Protein AF-A0A5B8LHA5-F1 (afdb_monomer)

Radius of gyration: 28.36 Å; Cα contacts (8 Å, |Δi|>4): 75; chains: 1; bounding box: 79×64×46 Å

Sequence (150 aa):
MTDAFASYGEAAAPIFTDPRANRRKKDPSALDLKMEEKGRLLKAYKAMRRKLRIEILAEEPRLLNLMRYLRSVGPDDGDELLAAIGACDWLMTAPQNVRAFALERIRRREDKIKLMMGERPLDDPLPPELGGRTTVFFEAQKLLRKGGVL

pLDDT: mean 80.23, std 15.13, range [46.25, 96.25]

Solvent-accessible surface area (backbone atoms only — not comparable to full-atom values): 9080 Å² total; per-residue (Å²): 137,81,74,89,62,67,80,72,74,73,67,72,78,79,80,83,68,65,87,74,79,73,70,72,84,68,78,75,47,76,65,50,54,51,50,50,49,51,49,50,52,51,50,53,50,53,50,52,54,52,50,53,50,52,54,51,43,69,75,41,58,64,56,58,54,53,60,52,52,55,69,69,59,56,86,84,37,48,66,59,52,46,51,56,55,72,68,32,63,68,58,33,68,40,59,57,69,56,40,52,52,52,50,55,52,50,42,55,42,50,56,51,45,38,51,74,71,69,45,52,93,84,67,59,63,46,59,53,95,74,76,25,66,74,48,62,56,59,54,48,48,55,55,51,39,74,52,41,88,120

Mean predicted aligned error: 12.38 Å

Secondary structure (DSSP, 8-state):
---TTGGGS-S-------TTTT---PPPPHHHHHHHHHHHHHHHHHHHHHHHHHHHHHH-TTHHHHHHHTTT--TT-HHHHHHHHHT-HHHHSS-HHHHHHHHHHHHHHHHHHHHHTT--TT-PPPPGGGTPPPPHHHHHHHHHHHTS--

Organism: NCBI:txid1813879

Foldseek 3Di:
DDDPCPVV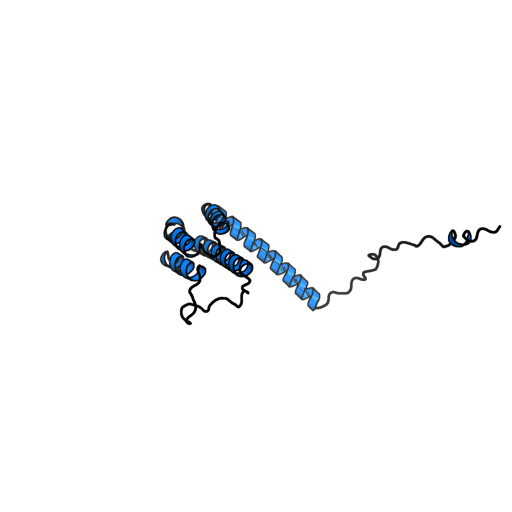PPDDDPPPDPPPPPPPPDPQDPVNVVVVVVVVVVVVVVVVVVVLVVVLCVVPVCVVVLLVVLVVDAPVCLVVNLVVLLPPPCLLQDDPSNVVVSLVSNVVSVCVNCVVVVHDPVNDFDDVVVPGDHGSSNSSVVSSCVSDHD

Structure (mmCIF, N/CA/C/O backbone):
data_AF-A0A5B8LHA5-F1
#
_entry.id   AF-A0A5B8LHA5-F1
#
loop_
_atom_site.group_PDB
_atom_site.id
_atom_site.type_symbol
_atom_site.label_atom_id
_atom_site.label_alt_id
_atom_site.label_comp_id
_atom_site.label_asym_id
_atom_site.label_entity_id
_atom_site.label_seq_id
_atom_site.pdbx_PDB_ins_code
_atom_site.Cartn_x
_atom_site.Cartn_y
_atom_site.Cartn_z
_atom_site.occupancy
_atom_site.B_iso_or_equiv
_atom_site.auth_seq_id
_atom_site.auth_comp_id
_atom_site.auth_asym_id
_atom_site.auth_atom_id
_atom_site.pdbx_PDB_model_num
ATOM 1 N N . MET A 1 1 ? 58.010 -49.295 -29.701 1.00 46.25 1 MET A N 1
ATOM 2 C CA . MET A 1 1 ? 56.630 -48.830 -29.459 1.00 46.25 1 MET A CA 1
ATOM 3 C C . MET A 1 1 ? 56.686 -47.320 -29.366 1.00 46.25 1 MET A C 1
ATOM 5 O O . MET A 1 1 ? 57.341 -46.811 -28.469 1.00 46.25 1 MET A O 1
ATOM 9 N N . THR A 1 2 ? 56.139 -46.628 -30.359 1.00 54.00 2 THR A N 1
ATOM 10 C CA . THR A 1 2 ? 56.130 -45.163 -30.455 1.00 54.00 2 THR A CA 1
ATOM 11 C C . THR A 1 2 ? 54.903 -44.628 -29.731 1.00 54.00 2 THR A C 1
ATOM 13 O O . THR A 1 2 ? 53.786 -45.030 -30.053 1.00 54.00 2 THR A O 1
ATOM 16 N N . ASP A 1 3 ? 55.126 -43.774 -28.736 1.00 64.06 3 ASP A N 1
ATOM 17 C CA . ASP A 1 3 ? 54.071 -43.135 -27.954 1.00 64.06 3 ASP A CA 1
ATOM 18 C C . ASP A 1 3 ? 53.243 -42.210 -28.858 1.00 64.06 3 ASP A C 1
ATOM 20 O O . ASP A 1 3 ? 53.732 -41.200 -29.366 1.00 64.06 3 ASP A O 1
ATOM 24 N N . ALA A 1 4 ? 51.993 -42.600 -29.103 1.00 60.16 4 ALA A N 1
ATOM 25 C CA . ALA A 1 4 ? 51.074 -41.918 -30.008 1.00 60.16 4 ALA A CA 1
ATOM 26 C C . ALA A 1 4 ? 50.597 -40.552 -29.476 1.00 60.16 4 ALA A C 1
ATOM 28 O O . ALA A 1 4 ? 49.914 -39.829 -30.200 1.00 60.16 4 ALA A O 1
ATOM 29 N N . PHE A 1 5 ? 50.946 -40.192 -28.236 1.00 51.94 5 PHE A N 1
ATOM 30 C CA . PHE A 1 5 ? 50.426 -39.002 -27.559 1.00 51.94 5 PHE A CA 1
ATOM 31 C C . PHE A 1 5 ? 51.445 -37.869 -27.383 1.00 51.94 5 PHE A C 1
ATOM 33 O O . PHE A 1 5 ? 51.069 -36.784 -26.938 1.00 51.94 5 PHE A O 1
ATOM 40 N N . ALA A 1 6 ? 52.704 -38.058 -27.794 1.00 59.59 6 ALA A N 1
ATOM 41 C CA . ALA A 1 6 ? 53.746 -37.032 -27.676 1.00 59.59 6 ALA A CA 1
ATOM 42 C C . ALA A 1 6 ? 53.427 -35.738 -28.462 1.00 59.59 6 ALA A C 1
ATOM 44 O O . ALA A 1 6 ? 53.804 -34.647 -28.041 1.00 59.59 6 ALA A O 1
ATOM 45 N N . SER A 1 7 ? 52.666 -35.831 -29.558 1.00 54.88 7 SER A N 1
ATOM 46 C CA . SER A 1 7 ? 52.282 -34.686 -30.401 1.00 54.88 7 SER A CA 1
ATOM 47 C C . SER A 1 7 ? 51.245 -33.748 -29.771 1.00 54.88 7 SER A C 1
ATOM 49 O O . SER A 1 7 ? 51.038 -32.644 -30.273 1.00 54.88 7 SER A O 1
ATOM 51 N N . TYR A 1 8 ? 50.598 -34.154 -28.674 1.00 54.72 8 TYR A N 1
ATOM 52 C CA . TYR A 1 8 ? 49.592 -33.336 -27.990 1.00 54.72 8 TYR A CA 1
ATOM 53 C C . TYR A 1 8 ? 50.182 -32.414 -26.911 1.00 54.72 8 TYR A C 1
ATOM 55 O O . TYR A 1 8 ? 49.476 -31.534 -26.425 1.00 54.72 8 TYR A O 1
ATOM 63 N N . GLY A 1 9 ? 51.460 -32.582 -26.544 1.00 51.97 9 GLY A N 1
ATOM 64 C CA . GLY A 1 9 ? 52.125 -31.771 -25.515 1.00 51.97 9 GLY A CA 1
ATOM 65 C C . GLY A 1 9 ? 52.678 -30.422 -25.998 1.00 51.97 9 GLY A C 1
ATOM 66 O O . GLY A 1 9 ? 52.921 -29.544 -25.175 1.00 51.97 9 GLY A O 1
ATOM 67 N N . GLU A 1 10 ? 52.861 -30.235 -27.310 1.00 55.56 10 GLU A N 1
ATOM 68 C CA . GLU A 1 10 ? 53.524 -29.049 -27.891 1.00 55.56 10 GLU A CA 1
ATOM 69 C C . GLU A 1 10 ? 52.559 -28.019 -28.505 1.00 55.56 10 GLU A C 1
ATOM 71 O O . GLU A 1 10 ? 52.985 -26.981 -29.018 1.00 55.56 10 GLU A O 1
ATOM 76 N N . ALA A 1 11 ? 51.246 -28.256 -28.443 1.00 55.12 11 ALA A N 1
ATOM 77 C CA . ALA A 1 11 ? 50.265 -27.273 -28.886 1.00 55.12 11 ALA A CA 1
ATOM 78 C C . ALA A 1 11 ? 50.162 -26.151 -27.841 1.00 55.12 11 ALA A C 1
ATOM 80 O O . ALA A 1 11 ? 49.584 -26.333 -26.771 1.00 55.12 11 ALA A O 1
ATOM 81 N N . ALA A 1 12 ? 50.779 -25.011 -28.171 1.00 57.28 12 ALA A N 1
ATOM 82 C CA . ALA A 1 12 ? 50.809 -23.754 -27.429 1.00 57.28 12 ALA A CA 1
ATOM 83 C C . ALA A 1 12 ? 49.617 -23.569 -26.476 1.00 57.28 12 ALA A C 1
ATOM 85 O O . ALA A 1 12 ? 48.460 -23.614 -26.902 1.00 57.28 12 ALA A O 1
ATOM 86 N N . ALA A 1 13 ? 49.919 -23.323 -25.195 1.00 58.62 13 ALA A N 1
ATOM 87 C CA . ALA A 1 13 ? 48.927 -22.991 -24.179 1.00 58.62 13 ALA A CA 1
ATOM 88 C C . ALA A 1 13 ? 47.903 -21.996 -24.758 1.00 58.62 13 ALA A C 1
ATOM 90 O O . ALA A 1 13 ? 48.315 -20.968 -25.310 1.00 58.62 13 ALA A O 1
ATOM 91 N N . PRO A 1 14 ? 46.588 -22.274 -24.677 1.00 59.69 14 PRO A N 1
ATOM 92 C CA . PRO A 1 14 ? 45.597 -21.345 -25.185 1.00 59.69 14 PRO A CA 1
ATOM 93 C C . PRO A 1 14 ? 45.780 -20.033 -24.430 1.00 59.69 14 PRO A C 1
ATOM 95 O O . PRO A 1 14 ? 45.656 -19.991 -23.205 1.00 59.69 14 PRO A O 1
ATOM 98 N N . ILE A 1 15 ? 46.113 -18.966 -25.158 1.00 61.03 15 ILE A N 1
ATOM 99 C CA . ILE A 1 15 ? 46.128 -17.613 -24.613 1.00 61.03 15 ILE A CA 1
ATOM 100 C C . ILE A 1 15 ? 44.692 -17.349 -24.165 1.00 61.03 15 ILE A C 1
ATOM 102 O O . ILE A 1 15 ? 43.824 -17.035 -24.982 1.00 61.03 15 ILE A O 1
ATOM 106 N N . PHE A 1 16 ? 44.419 -17.535 -22.873 1.00 59.62 16 PHE A N 1
ATOM 107 C CA . PHE A 1 16 ? 43.154 -17.147 -22.277 1.00 59.62 16 PHE A CA 1
ATOM 108 C C . PHE A 1 16 ? 43.084 -15.624 -22.354 1.00 59.62 16 PHE A C 1
ATOM 110 O O . PHE A 1 16 ? 43.602 -14.897 -21.510 1.00 59.62 16 PHE A O 1
ATOM 117 N N . THR A 1 17 ? 42.492 -15.135 -23.435 1.00 63.16 17 THR A N 1
ATOM 118 C CA . THR A 1 17 ? 42.076 -13.748 -23.548 1.00 63.16 17 THR A CA 1
ATOM 119 C C . THR A 1 17 ? 40.731 -13.660 -22.849 1.00 63.16 17 THR A C 1
ATOM 121 O O . THR A 1 17 ? 39.769 -14.306 -23.259 1.00 63.16 17 THR A O 1
ATOM 124 N N . ASP A 1 18 ? 40.675 -12.913 -21.742 1.00 61.38 18 ASP A N 1
ATOM 125 C CA . ASP A 1 18 ? 39.427 -12.685 -21.016 1.00 61.38 18 ASP A CA 1
ATOM 126 C C . ASP A 1 18 ? 38.363 -12.195 -22.022 1.00 61.38 18 ASP A C 1
ATOM 128 O O . ASP A 1 18 ? 38.571 -11.157 -22.666 1.00 61.38 18 ASP A O 1
ATOM 132 N N . PRO A 1 19 ? 37.224 -12.897 -22.192 1.00 58.72 19 PRO A N 1
ATOM 133 C CA . PRO A 1 19 ? 36.182 -12.512 -23.146 1.00 58.72 19 PRO A CA 1
ATOM 134 C C . PRO A 1 19 ? 35.602 -11.111 -22.875 1.00 58.72 19 PRO A C 1
ATOM 136 O O . PRO A 1 19 ? 34.848 -10.573 -23.688 1.00 58.72 19 PRO A O 1
ATOM 139 N N . ARG A 1 20 ? 35.954 -10.485 -21.745 1.00 57.06 20 ARG A N 1
ATOM 140 C CA . ARG A 1 20 ? 35.579 -9.112 -21.388 1.00 57.06 20 ARG A CA 1
ATOM 141 C C . ARG A 1 20 ? 36.471 -8.028 -21.997 1.00 57.06 20 ARG A C 1
ATOM 143 O O . ARG A 1 20 ? 36.058 -6.869 -21.986 1.00 57.06 20 ARG A O 1
ATOM 150 N N . ALA A 1 21 ? 37.638 -8.363 -22.550 1.00 56.28 21 ALA A N 1
ATOM 151 C CA . ALA A 1 21 ? 38.624 -7.370 -22.989 1.00 56.28 21 ALA A CA 1
ATOM 152 C C . ALA A 1 21 ? 38.183 -6.534 -24.211 1.00 56.28 21 ALA A C 1
ATOM 154 O O . ALA A 1 21 ? 38.637 -5.406 -24.373 1.00 56.28 21 ALA A O 1
ATOM 155 N N . ASN A 1 22 ? 37.253 -7.034 -25.037 1.00 52.28 22 ASN A N 1
ATOM 156 C CA . ASN A 1 22 ? 36.868 -6.403 -26.308 1.00 52.28 22 ASN A CA 1
ATOM 157 C C . ASN A 1 22 ? 35.391 -5.985 -26.397 1.00 52.28 22 ASN A C 1
ATOM 159 O O . ASN A 1 22 ? 34.793 -6.000 -27.474 1.00 52.28 22 ASN A O 1
ATOM 163 N N . ARG A 1 23 ? 34.782 -5.518 -25.299 1.00 58.44 23 ARG A N 1
ATOM 164 C CA . ARG A 1 23 ? 33.603 -4.648 -25.446 1.00 58.44 23 ARG A CA 1
ATOM 165 C C . ARG A 1 23 ? 34.078 -3.275 -25.916 1.00 58.44 23 ARG A C 1
ATOM 167 O O . ARG A 1 23 ? 34.280 -2.377 -25.103 1.00 58.44 23 ARG A O 1
ATOM 174 N N . ARG A 1 24 ? 34.251 -3.102 -27.234 1.00 61.28 24 ARG A N 1
ATOM 175 C CA . ARG A 1 24 ? 34.280 -1.759 -27.835 1.00 61.28 24 ARG A CA 1
ATOM 176 C C . ARG A 1 24 ? 33.081 -1.004 -27.263 1.00 61.28 24 ARG A C 1
ATOM 178 O O . ARG A 1 24 ? 31.957 -1.499 -27.358 1.00 61.28 24 ARG A O 1
ATOM 185 N N . LYS A 1 25 ? 33.328 0.133 -26.604 1.00 62.66 25 LYS A N 1
ATOM 186 C CA . LYS A 1 25 ? 32.272 1.021 -26.111 1.00 62.66 25 LYS A CA 1
ATOM 187 C C . LYS A 1 25 ? 31.488 1.484 -27.336 1.00 62.66 25 LYS A C 1
ATOM 189 O O . LYS A 1 25 ? 31.927 2.378 -28.044 1.00 62.66 25 LYS A O 1
ATOM 194 N N . LYS A 1 26 ? 30.404 0.778 -27.652 1.00 73.81 26 LYS A N 1
ATOM 195 C CA . LYS A 1 26 ? 29.447 1.203 -28.664 1.00 73.81 26 LYS A CA 1
ATOM 196 C C . LYS A 1 26 ? 28.811 2.474 -28.123 1.00 73.81 26 LYS A C 1
ATOM 198 O O . LYS A 1 26 ? 28.361 2.463 -26.975 1.00 73.81 26 LYS A O 1
ATOM 203 N N . ASP A 1 27 ? 28.817 3.540 -28.915 1.00 80.19 27 ASP A N 1
ATOM 204 C CA . ASP A 1 27 ? 28.134 4.765 -28.522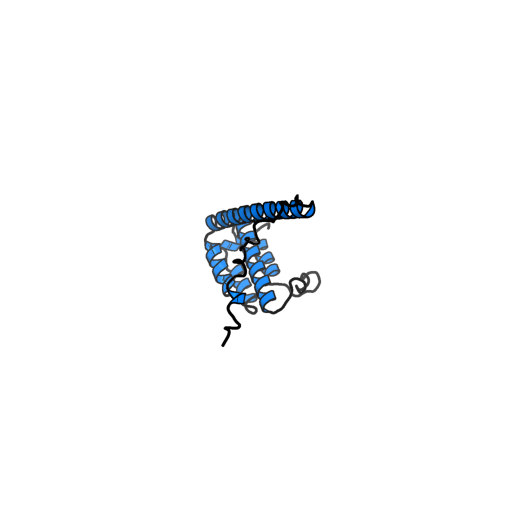 1.00 80.19 27 ASP A CA 1
ATOM 205 C C . ASP A 1 27 ? 26.669 4.430 -28.206 1.00 80.19 27 ASP A C 1
ATOM 207 O O . ASP A 1 27 ? 26.042 3.653 -28.943 1.00 80.19 27 ASP A O 1
ATOM 211 N N . PRO A 1 28 ? 26.142 4.921 -27.073 1.00 79.88 28 PRO A N 1
ATOM 212 C CA . PRO A 1 28 ? 24.814 4.551 -26.615 1.00 79.88 28 PRO A CA 1
ATOM 213 C C . PRO A 1 28 ? 23.783 4.964 -27.662 1.00 79.88 28 PRO A C 1
ATOM 215 O O . PRO A 1 28 ? 23.776 6.098 -28.147 1.00 79.88 28 PRO A O 1
ATOM 218 N N . SER A 1 29 ? 22.898 4.036 -28.026 1.00 87.19 29 SER A N 1
ATOM 219 C CA . SER A 1 29 ? 21.797 4.362 -28.927 1.00 87.19 29 SER A CA 1
ATOM 220 C C . SER A 1 29 ? 20.823 5.331 -28.248 1.00 87.19 29 SER A C 1
ATOM 222 O O . SER A 1 29 ? 20.759 5.427 -27.021 1.00 87.19 29 SER A O 1
ATOM 224 N N . ALA A 1 30 ? 19.985 6.013 -29.032 1.00 88.88 30 ALA A N 1
ATOM 225 C CA . ALA A 1 30 ? 18.931 6.866 -28.477 1.00 88.88 30 ALA A CA 1
ATOM 226 C C . ALA A 1 30 ? 17.984 6.104 -27.523 1.00 88.88 30 ALA A C 1
ATOM 228 O O . ALA A 1 30 ? 17.431 6.692 -26.592 1.00 88.88 30 ALA A O 1
ATOM 229 N N . LEU A 1 31 ? 17.799 4.795 -27.737 1.00 91.25 31 LEU A N 1
ATOM 230 C CA . LEU A 1 31 ? 17.034 3.935 -26.837 1.00 91.25 31 LEU A CA 1
ATOM 231 C C . LEU A 1 31 ? 17.793 3.670 -25.530 1.00 91.25 31 LEU A C 1
ATOM 233 O O . LEU A 1 31 ? 17.184 3.746 -24.465 1.00 91.25 31 LEU A O 1
ATOM 237 N N . ASP A 1 32 ? 19.104 3.433 -25.596 1.00 88.44 32 ASP A N 1
ATOM 238 C CA . ASP A 1 32 ? 19.942 3.228 -24.408 1.00 88.44 32 ASP A CA 1
ATOM 239 C C . ASP A 1 32 ? 19.947 4.473 -23.516 1.00 88.44 32 ASP A C 1
ATOM 241 O O . ASP A 1 32 ? 19.705 4.363 -22.316 1.00 88.44 32 ASP A O 1
ATOM 245 N N . LEU A 1 33 ? 20.088 5.664 -24.109 1.00 90.94 33 LEU A N 1
ATOM 246 C CA . LEU A 1 33 ? 20.007 6.943 -23.391 1.00 90.94 33 LEU A CA 1
ATOM 247 C C . LEU A 1 33 ? 18.645 7.133 -22.703 1.00 90.94 33 LEU A C 1
ATOM 249 O O . LEU A 1 33 ? 18.575 7.547 -21.545 1.00 90.94 33 LEU A O 1
ATOM 253 N N . LYS A 1 34 ? 17.540 6.782 -23.378 1.00 93.00 34 LYS A N 1
ATOM 254 C CA . LYS A 1 34 ? 16.195 6.826 -22.776 1.00 93.00 34 LYS A CA 1
ATOM 255 C C . LYS A 1 34 ? 16.043 5.835 -21.624 1.00 93.00 34 LYS A C 1
ATOM 257 O O . LYS A 1 34 ? 15.388 6.147 -20.630 1.00 93.00 34 LYS A O 1
ATOM 262 N N . MET A 1 35 ? 16.610 4.638 -21.752 1.00 94.00 35 MET A N 1
ATOM 263 C CA . MET A 1 35 ? 16.556 3.613 -20.709 1.00 94.00 35 MET A CA 1
ATOM 264 C C . MET A 1 35 ? 17.413 3.985 -19.500 1.00 94.00 35 MET A C 1
ATOM 266 O O . MET A 1 35 ? 16.983 3.766 -18.365 1.00 94.00 35 MET A O 1
ATOM 270 N N . GLU A 1 36 ? 18.572 4.596 -19.726 1.00 92.31 36 GLU A N 1
ATOM 271 C CA . GLU A 1 36 ? 19.429 5.143 -18.677 1.00 92.31 36 GLU A CA 1
ATOM 272 C C . GLU A 1 36 ? 18.715 6.264 -17.915 1.00 92.31 36 GLU A C 1
ATOM 274 O O . GLU A 1 36 ? 18.621 6.215 -16.686 1.00 92.31 36 GLU A O 1
ATOM 279 N N . GLU A 1 37 ? 18.101 7.205 -18.634 1.00 93.50 37 GLU A N 1
ATOM 280 C CA . GLU A 1 37 ? 17.342 8.299 -18.029 1.00 93.50 37 GLU A CA 1
ATOM 281 C C . GLU A 1 37 ? 16.123 7.787 -17.252 1.00 93.50 37 GLU A C 1
ATOM 283 O O . GLU A 1 37 ? 15.892 8.171 -16.102 1.00 93.50 37 GLU A O 1
ATOM 288 N N . LYS A 1 38 ? 15.382 6.826 -17.815 1.00 94.25 38 LYS A N 1
ATOM 289 C CA . LYS A 1 38 ? 14.308 6.129 -17.096 1.00 94.25 38 LYS A CA 1
ATOM 290 C C . LYS A 1 38 ? 14.839 5.468 -15.823 1.00 94.25 38 LYS A C 1
ATOM 292 O O . LYS A 1 38 ? 14.199 5.554 -14.774 1.00 94.25 38 LYS A O 1
ATOM 297 N N . GLY A 1 39 ? 16.002 4.824 -15.889 1.00 94.69 39 GLY A N 1
ATOM 298 C CA . GLY A 1 39 ? 16.676 4.232 -14.735 1.00 94.69 39 GLY A CA 1
ATOM 299 C C . GLY A 1 39 ? 17.008 5.26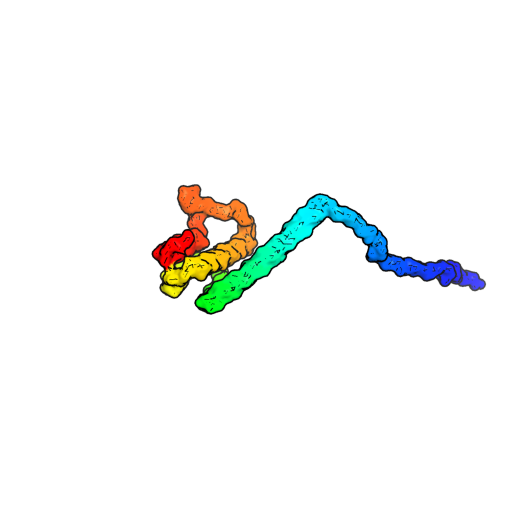9 -13.659 1.00 94.69 39 GLY A C 1
ATOM 300 O O . GLY A 1 39 ? 16.711 5.051 -12.479 1.00 94.69 39 GLY A O 1
ATOM 301 N N . ARG A 1 40 ? 17.551 6.423 -14.062 1.00 95.94 40 ARG A N 1
ATOM 302 C CA . ARG A 1 40 ? 17.866 7.556 -13.182 1.00 95.94 40 ARG A CA 1
ATOM 303 C C . ARG A 1 40 ? 16.616 8.089 -12.483 1.00 95.94 40 ARG A C 1
ATOM 305 O O . ARG A 1 40 ? 16.604 8.193 -11.254 1.00 95.94 40 ARG A O 1
ATOM 312 N N . LEU A 1 41 ? 15.550 8.350 -13.238 1.00 96.00 41 LEU A N 1
ATOM 313 C CA . LEU A 1 41 ? 14.272 8.835 -12.712 1.00 96.00 41 LEU A CA 1
ATOM 314 C C . LEU A 1 41 ? 13.629 7.824 -11.760 1.00 96.00 41 LEU A C 1
ATOM 316 O O . LEU A 1 41 ? 13.185 8.191 -10.673 1.00 96.00 41 LEU A O 1
ATOM 320 N N . LEU A 1 42 ? 13.643 6.534 -12.106 1.00 95.69 42 LEU A N 1
ATOM 321 C CA . LEU A 1 42 ? 13.144 5.476 -11.227 1.00 95.69 42 LEU A CA 1
ATOM 322 C C . LEU A 1 42 ? 13.937 5.397 -9.920 1.00 95.69 42 LEU A C 1
ATOM 324 O O . LEU A 1 42 ? 13.348 5.181 -8.859 1.00 95.69 42 LEU A O 1
ATOM 328 N N . LYS A 1 43 ? 15.262 5.572 -9.968 1.00 96.25 43 LYS A N 1
ATOM 329 C CA . LYS A 1 43 ? 16.109 5.600 -8.769 1.00 96.25 43 LYS A CA 1
ATOM 330 C C . LYS A 1 43 ? 15.769 6.800 -7.883 1.00 96.25 43 LYS A C 1
ATOM 332 O O . LYS A 1 43 ? 15.571 6.614 -6.681 1.00 96.25 43 LYS A O 1
ATOM 337 N N . ALA A 1 44 ? 15.641 7.991 -8.468 1.00 95.44 44 ALA A N 1
ATOM 338 C CA . ALA A 1 44 ? 15.249 9.204 -7.753 1.00 95.44 44 ALA A CA 1
ATOM 339 C C . ALA A 1 44 ? 13.855 9.061 -7.116 1.00 95.44 44 ALA A C 1
ATOM 341 O O . ALA A 1 44 ? 13.687 9.305 -5.922 1.00 95.44 44 ALA A O 1
ATOM 342 N N . TYR A 1 45 ? 12.882 8.549 -7.872 1.00 94.12 45 TYR A N 1
ATOM 343 C CA . TYR A 1 45 ? 11.531 8.280 -7.385 1.00 94.12 45 TYR A CA 1
ATOM 344 C C . TYR A 1 45 ? 11.518 7.280 -6.221 1.00 94.12 45 TYR A C 1
ATOM 346 O O . TYR A 1 45 ? 10.878 7.518 -5.196 1.00 94.12 45 TYR A O 1
ATOM 354 N N . LYS A 1 46 ? 12.264 6.171 -6.324 1.00 94.38 46 LYS A N 1
ATOM 355 C CA . LYS A 1 46 ? 12.388 5.190 -5.231 1.00 94.38 46 LYS A CA 1
ATOM 356 C C . LYS A 1 46 ? 12.988 5.814 -3.969 1.00 94.38 46 LYS A C 1
ATOM 358 O O . LYS A 1 46 ? 12.515 5.517 -2.872 1.00 94.38 46 LYS A O 1
ATOM 363 N N . ALA A 1 47 ? 13.999 6.673 -4.112 1.00 95.12 47 ALA A N 1
ATOM 364 C CA . ALA A 1 47 ? 14.607 7.382 -2.990 1.00 95.12 47 ALA A CA 1
ATOM 365 C C . ALA A 1 47 ? 13.613 8.351 -2.327 1.00 95.12 47 ALA A C 1
ATOM 367 O O . ALA A 1 47 ? 13.421 8.283 -1.113 1.00 95.12 47 ALA A O 1
ATOM 368 N N . MET A 1 48 ? 12.908 9.163 -3.122 1.00 95.31 48 MET A N 1
ATOM 369 C CA . MET A 1 48 ? 11.851 10.062 -2.646 1.00 95.31 48 MET A CA 1
ATOM 370 C C . MET A 1 48 ? 10.760 9.292 -1.890 1.00 95.31 48 MET A C 1
ATOM 372 O O . MET A 1 48 ? 10.427 9.626 -0.756 1.00 95.31 48 MET A O 1
ATOM 376 N N . ARG A 1 49 ? 10.247 8.202 -2.473 1.00 92.88 49 ARG A N 1
ATOM 377 C CA . ARG A 1 49 ? 9.215 7.352 -1.857 1.00 92.88 49 ARG A CA 1
ATOM 378 C C . ARG A 1 49 ? 9.685 6.700 -0.559 1.00 92.88 49 ARG A C 1
ATOM 380 O O . ARG A 1 49 ? 8.890 6.539 0.365 1.00 92.88 49 ARG A O 1
ATOM 387 N N . ARG A 1 50 ? 10.962 6.309 -0.474 1.00 94.00 50 ARG A N 1
ATOM 388 C CA . ARG A 1 50 ? 11.557 5.792 0.766 1.00 94.00 50 ARG A CA 1
ATOM 389 C C . ARG A 1 50 ? 11.601 6.874 1.840 1.00 94.00 50 ARG A C 1
ATOM 391 O O . ARG A 1 50 ? 11.236 6.576 2.971 1.00 94.00 50 ARG A O 1
ATOM 398 N N . LYS A 1 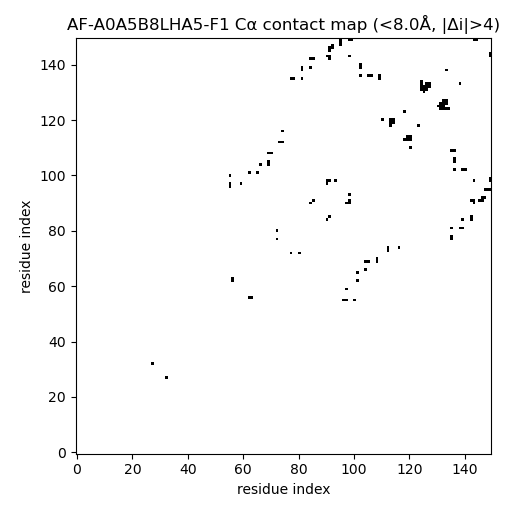51 ? 12.014 8.093 1.487 1.00 94.75 51 LYS A N 1
ATOM 399 C CA . LYS A 1 51 ? 12.067 9.227 2.415 1.00 94.75 51 LYS A CA 1
ATOM 400 C C . LYS A 1 51 ? 10.676 9.563 2.959 1.00 94.75 51 LYS A C 1
ATOM 402 O O . LYS A 1 51 ? 10.491 9.521 4.167 1.00 94.75 51 LYS A O 1
ATOM 407 N N . LEU A 1 52 ? 9.693 9.727 2.071 1.00 92.19 52 LEU A N 1
ATOM 408 C CA . LEU A 1 52 ? 8.299 9.991 2.441 1.00 92.19 52 LEU A CA 1
ATOM 409 C C . LEU A 1 52 ? 7.740 8.909 3.374 1.00 92.19 52 LEU A C 1
ATOM 411 O O . LEU A 1 52 ? 7.070 9.200 4.355 1.00 92.19 52 LEU A O 1
ATOM 415 N N . ARG A 1 53 ? 8.046 7.634 3.098 1.00 93.50 53 ARG A N 1
ATOM 416 C CA . ARG A 1 53 ? 7.654 6.533 3.985 1.00 93.50 53 ARG A CA 1
ATOM 417 C C . ARG A 1 53 ? 8.260 6.676 5.382 1.00 93.50 53 ARG A C 1
ATOM 419 O O . ARG A 1 53 ? 7.578 6.360 6.345 1.00 93.50 53 ARG A O 1
ATOM 426 N N . ILE A 1 54 ? 9.535 7.046 5.485 1.00 94.56 54 ILE A N 1
ATOM 427 C CA . ILE A 1 54 ? 10.203 7.219 6.782 1.00 94.56 54 ILE A CA 1
ATOM 428 C C . ILE A 1 54 ? 9.563 8.382 7.542 1.00 94.56 54 ILE A C 1
ATOM 430 O O . ILE A 1 54 ? 9.250 8.214 8.712 1.00 94.56 54 ILE A O 1
ATOM 434 N N . GLU A 1 55 ? 9.314 9.504 6.866 1.00 94.75 55 GLU A N 1
ATOM 435 C CA . GLU A 1 55 ? 8.662 10.686 7.443 1.00 94.75 55 GLU A CA 1
ATOM 436 C C . GLU A 1 55 ? 7.261 10.342 7.985 1.00 94.75 55 GLU A C 1
ATOM 438 O O . GLU A 1 55 ? 6.998 10.560 9.162 1.00 94.75 55 GLU A O 1
ATOM 443 N N . ILE A 1 56 ? 6.410 9.683 7.188 1.00 94.31 56 ILE A N 1
ATOM 444 C CA . ILE A 1 56 ? 5.055 9.278 7.615 1.00 94.31 56 ILE A CA 1
ATOM 445 C C . ILE A 1 56 ? 5.092 8.277 8.782 1.00 94.31 56 ILE A C 1
ATOM 447 O O . ILE A 1 56 ? 4.270 8.347 9.689 1.00 94.31 56 ILE A O 1
ATOM 451 N N . LEU A 1 57 ? 6.027 7.320 8.775 1.00 94.06 57 LEU A N 1
ATOM 452 C CA . LEU A 1 57 ? 6.146 6.344 9.867 1.00 94.06 57 LEU A CA 1
ATOM 453 C C . LEU A 1 57 ? 6.708 6.957 11.154 1.00 94.06 57 LEU A C 1
ATOM 455 O O . LEU A 1 57 ? 6.446 6.425 12.230 1.00 94.06 57 LEU A O 1
ATOM 459 N N . ALA A 1 58 ? 7.498 8.025 11.044 1.00 93.12 58 ALA A N 1
ATOM 460 C CA . ALA A 1 58 ? 7.956 8.794 12.193 1.00 93.12 58 ALA A CA 1
ATOM 461 C C . ALA A 1 58 ? 6.819 9.645 12.778 1.00 93.12 58 ALA A C 1
ATOM 463 O O . ALA A 1 58 ? 6.716 9.750 13.995 1.00 93.12 58 ALA A O 1
ATOM 464 N N . GLU A 1 59 ? 5.959 10.200 11.919 1.00 92.38 59 GLU A N 1
ATOM 465 C CA . GLU A 1 59 ? 4.759 10.939 12.322 1.00 92.38 59 GLU A CA 1
ATOM 466 C C . GLU A 1 59 ? 3.735 10.030 13.018 1.00 92.38 59 GLU A C 1
ATOM 468 O O . GLU A 1 59 ? 3.214 10.388 14.071 1.00 92.38 59 GLU A O 1
ATOM 473 N N . GLU A 1 60 ? 3.484 8.834 12.473 1.00 94.44 60 GLU A N 1
ATOM 474 C CA . GLU A 1 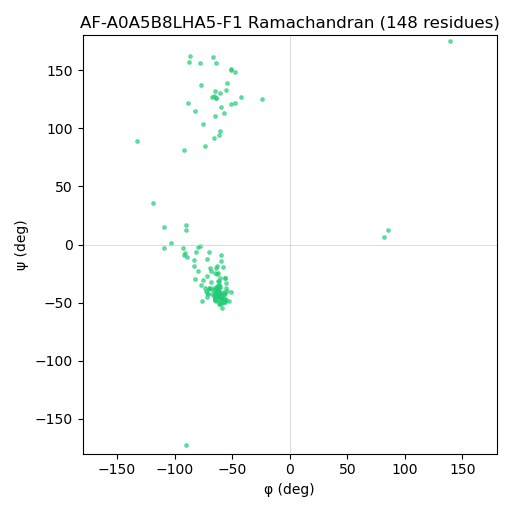60 ? 2.518 7.888 13.037 1.00 94.44 60 GLU A CA 1
ATOM 475 C C . GLU A 1 60 ? 3.075 6.450 13.137 1.00 94.44 60 GLU A C 1
ATOM 477 O O . GLU A 1 60 ? 2.892 5.622 12.231 1.00 94.44 60 GLU A O 1
ATOM 482 N N . PRO A 1 61 ? 3.722 6.100 14.265 1.00 92.81 61 PRO A N 1
ATOM 483 C CA . PRO A 1 61 ? 4.310 4.778 14.482 1.00 92.81 61 PRO A CA 1
ATOM 484 C C . PRO A 1 61 ? 3.294 3.629 14.504 1.00 92.81 61 PRO A C 1
ATOM 486 O O . PRO A 1 61 ? 3.655 2.491 14.181 1.00 92.81 61 PRO A O 1
ATOM 489 N N . ARG A 1 62 ? 2.016 3.884 14.838 1.00 93.38 62 ARG A N 1
ATOM 490 C CA . ARG A 1 62 ? 0.968 2.841 14.882 1.00 93.38 62 ARG A CA 1
ATOM 491 C C . ARG A 1 62 ? 0.701 2.228 13.507 1.00 93.38 62 ARG A C 1
ATOM 493 O O . ARG A 1 62 ? 0.276 1.073 13.428 1.00 93.38 62 ARG A O 1
ATOM 500 N N . LEU A 1 63 ? 1.065 2.916 12.420 1.00 92.69 63 LEU A N 1
ATOM 501 C CA . LEU A 1 63 ? 1.063 2.354 11.067 1.00 92.69 63 LEU A CA 1
ATOM 502 C C . LEU A 1 63 ? 1.921 1.087 10.946 1.00 92.69 63 LEU A C 1
ATOM 504 O O . LEU A 1 63 ? 1.616 0.222 10.125 1.00 92.69 63 LEU A O 1
ATOM 508 N N . LEU A 1 64 ? 2.973 0.926 11.758 1.00 92.69 64 LEU A N 1
ATOM 509 C CA . LEU A 1 64 ? 3.762 -0.309 11.777 1.00 92.69 64 LEU A CA 1
ATOM 510 C C . LEU A 1 64 ? 2.936 -1.506 12.254 1.00 92.69 64 LEU A C 1
ATOM 512 O O . LEU A 1 64 ? 3.096 -2.601 11.712 1.00 92.69 64 LEU A O 1
ATOM 516 N N . ASN A 1 65 ? 2.046 -1.298 13.226 1.00 92.94 65 ASN A N 1
ATOM 517 C CA . ASN A 1 65 ? 1.150 -2.335 13.732 1.00 92.94 65 ASN A CA 1
ATOM 518 C C . ASN A 1 65 ? 0.075 -2.669 12.699 1.00 92.94 65 ASN A C 1
ATOM 520 O O . ASN A 1 65 ? -0.119 -3.845 12.403 1.00 92.94 65 ASN A O 1
ATOM 524 N N . LEU A 1 66 ? -0.508 -1.660 12.043 1.00 92.75 66 LEU A N 1
ATOM 525 C CA . LEU A 1 66 ? -1.406 -1.872 10.903 1.00 92.75 66 LEU A CA 1
ATOM 526 C C . LEU A 1 66 ? -0.717 -2.689 9.798 1.00 92.75 66 LEU A C 1
ATOM 528 O O . LEU A 1 66 ? -1.254 -3.674 9.306 1.00 92.75 66 LEU A O 1
ATOM 532 N N . MET A 1 67 ? 0.521 -2.338 9.442 1.00 92.88 67 MET A N 1
ATOM 533 C CA . MET A 1 67 ? 1.303 -3.081 8.451 1.00 92.88 67 MET A CA 1
ATOM 534 C C . MET A 1 67 ? 1.650 -4.512 8.885 1.00 92.88 67 MET A C 1
ATOM 536 O O . MET A 1 67 ? 1.964 -5.338 8.025 1.00 92.88 67 MET A O 1
ATOM 540 N N . ARG A 1 68 ? 1.693 -4.804 10.189 1.00 94.62 68 ARG A N 1
ATOM 541 C CA . ARG A 1 68 ? 1.853 -6.167 10.717 1.00 94.62 68 ARG A CA 1
ATOM 542 C C . ARG A 1 68 ? 0.541 -6.934 10.596 1.00 94.62 68 ARG A C 1
ATOM 544 O O . ARG A 1 68 ? 0.570 -8.018 10.027 1.00 94.62 68 ARG A O 1
ATOM 551 N N . TYR A 1 69 ? -0.567 -6.334 11.027 1.00 93.38 69 TYR A N 1
ATOM 552 C CA . TYR A 1 69 ? -1.912 -6.896 10.912 1.00 93.38 69 TYR A CA 1
ATOM 553 C C . TYR A 1 69 ? -2.275 -7.225 9.459 1.00 93.38 69 TYR A C 1
ATOM 555 O O . TYR A 1 69 ? -2.629 -8.351 9.147 1.00 93.38 69 TYR A O 1
ATOM 563 N N . LEU A 1 70 ? -2.024 -6.320 8.511 1.00 92.88 70 LEU A N 1
ATOM 564 C CA . LEU A 1 70 ? -2.285 -6.585 7.089 1.00 92.88 70 LEU A CA 1
ATOM 565 C C . LEU A 1 70 ? -1.543 -7.812 6.533 1.00 92.88 70 LEU A C 1
ATOM 567 O O . LEU A 1 70 ? -1.916 -8.315 5.481 1.00 92.88 70 LEU A O 1
ATOM 571 N N . ARG A 1 71 ? -0.475 -8.300 7.180 1.00 92.69 71 ARG A N 1
ATOM 572 C CA . ARG A 1 71 ? 0.201 -9.530 6.738 1.00 92.69 71 ARG A CA 1
ATOM 573 C C . ARG A 1 71 ? -0.520 -10.803 7.169 1.00 92.69 71 ARG A C 1
ATOM 575 O O . ARG A 1 71 ? -0.282 -11.815 6.514 1.00 92.69 71 ARG A O 1
ATOM 582 N N . SER A 1 72 ? -1.339 -10.763 8.222 1.00 92.19 72 SER A N 1
ATOM 583 C CA . SER A 1 72 ? -2.152 -11.908 8.645 1.00 92.19 72 SER A CA 1
ATOM 584 C C . SER A 1 72 ? -3.446 -12.030 7.846 1.00 92.19 72 SER A C 1
ATOM 586 O O . SER A 1 72 ? -3.860 -13.151 7.610 1.00 92.19 72 SER A O 1
ATOM 588 N N . VAL A 1 73 ? -4.005 -10.918 7.352 1.00 91.19 73 VAL A N 1
ATOM 589 C CA . VAL A 1 73 ? -5.259 -10.886 6.569 1.00 91.19 73 VAL A CA 1
ATOM 590 C C . VAL A 1 73 ? -5.173 -11.777 5.327 1.00 91.19 73 VAL A C 1
ATOM 592 O O . VAL A 1 73 ? -4.386 -11.480 4.423 1.00 91.19 73 VAL A O 1
ATOM 595 N N . GLY A 1 74 ? -5.949 -12.852 5.279 1.00 89.12 74 GLY A N 1
ATOM 596 C CA . GLY A 1 74 ? -6.125 -13.764 4.153 1.00 89.12 74 GLY A CA 1
ATOM 597 C C . GLY A 1 74 ? -7.261 -13.361 3.199 1.00 89.12 74 GLY A C 1
ATOM 598 O O . GLY A 1 74 ? -7.800 -12.261 3.312 1.00 89.12 74 GLY A O 1
ATOM 599 N N . PRO A 1 75 ? -7.602 -14.229 2.225 1.00 86.06 75 PRO A N 1
ATOM 600 C CA . PRO A 1 75 ? -8.673 -13.981 1.254 1.00 86.06 75 PRO A CA 1
ATOM 601 C C . PRO A 1 75 ? -10.063 -13.805 1.879 1.00 86.06 75 PRO A C 1
ATOM 603 O O . PRO A 1 75 ? -10.834 -12.979 1.401 1.00 86.06 75 PRO A O 1
ATOM 606 N N . ASP A 1 76 ? -10.351 -14.536 2.958 1.00 88.44 76 ASP A N 1
ATOM 607 C CA . ASP A 1 76 ? -11.676 -14.574 3.591 1.00 88.44 76 ASP A CA 1
ATOM 608 C C . ASP A 1 76 ? -11.851 -13.516 4.700 1.00 88.44 76 ASP A C 1
ATOM 610 O O . ASP A 1 76 ? -12.954 -13.290 5.189 1.00 88.44 76 ASP A O 1
ATOM 614 N N . ASP A 1 77 ? -10.780 -12.802 5.056 1.00 88.19 77 ASP A N 1
ATOM 615 C CA . ASP A 1 77 ? -10.744 -11.883 6.205 1.00 88.19 77 ASP A CA 1
ATOM 616 C C . ASP A 1 77 ? -11.156 -10.441 5.835 1.00 88.19 77 ASP A C 1
ATOM 618 O O . ASP A 1 77 ? -10.848 -9.482 6.549 1.00 88.19 77 ASP A O 1
ATOM 622 N N . GLY A 1 78 ? -11.807 -10.248 4.683 1.00 85.00 78 GLY A N 1
ATOM 623 C CA . GLY A 1 78 ? -12.153 -8.923 4.157 1.00 85.00 78 GLY A CA 1
ATOM 624 C C . GLY A 1 78 ? -13.057 -8.120 5.095 1.00 85.00 78 GLY A C 1
ATOM 625 O O . GLY A 1 78 ? -12.767 -6.958 5.390 1.00 85.00 78 GLY A O 1
ATOM 626 N N . ASP A 1 79 ? -14.110 -8.753 5.609 1.00 85.69 79 ASP A N 1
ATOM 627 C CA . ASP A 1 79 ? -15.061 -8.117 6.527 1.00 85.69 79 ASP A CA 1
ATOM 628 C C . ASP A 1 79 ? -14.430 -7.833 7.896 1.00 85.69 79 ASP A C 1
ATOM 630 O O . ASP A 1 79 ? -14.655 -6.768 8.476 1.00 85.69 79 ASP A O 1
ATOM 634 N N . GLU A 1 80 ? -13.577 -8.739 8.388 1.00 88.12 80 GLU A N 1
ATOM 635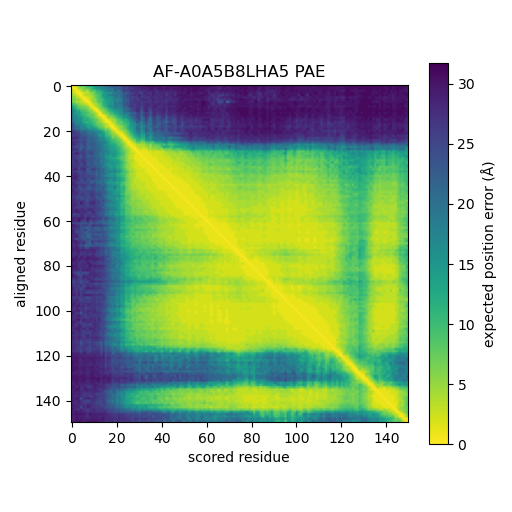 C CA . GLU A 1 80 ? -12.832 -8.541 9.636 1.00 88.12 80 GLU A CA 1
ATOM 636 C C . GLU A 1 80 ? -11.886 -7.339 9.523 1.00 88.12 80 GLU A C 1
ATOM 638 O O . GLU A 1 80 ? -11.851 -6.484 10.411 1.00 88.12 80 GLU A O 1
ATOM 643 N N . LEU A 1 81 ? -11.177 -7.214 8.395 1.00 89.12 81 LEU A N 1
ATOM 644 C CA . LEU A 1 81 ? -10.318 -6.067 8.124 1.00 89.12 81 LEU A CA 1
ATOM 645 C C . LEU A 1 81 ? -11.119 -4.754 8.123 1.00 89.12 81 LEU A C 1
ATOM 647 O O . LEU A 1 81 ? -10.668 -3.764 8.704 1.00 89.12 81 LEU A O 1
ATOM 651 N N . LEU A 1 82 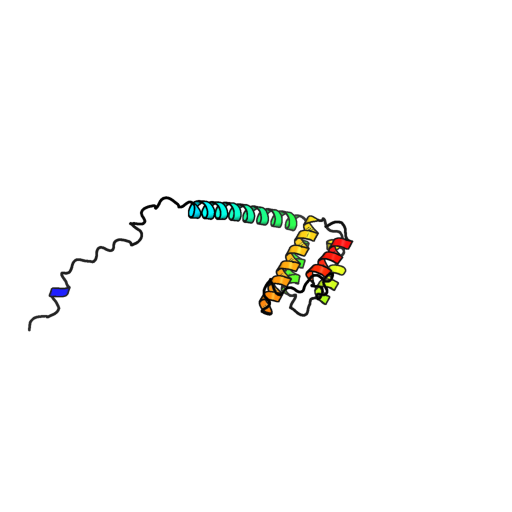? -12.299 -4.725 7.498 1.00 88.19 82 LEU A N 1
ATOM 652 C CA . LEU A 1 82 ? -13.154 -3.532 7.478 1.00 88.19 82 LEU A CA 1
ATOM 653 C C . LEU A 1 82 ? -13.669 -3.171 8.873 1.00 88.19 82 LEU A C 1
ATOM 655 O O . LEU A 1 82 ? -13.631 -1.995 9.244 1.00 88.19 82 LEU A O 1
ATOM 659 N N . ALA A 1 83 ? -14.087 -4.161 9.662 1.00 86.56 83 ALA A N 1
ATOM 660 C CA . ALA A 1 83 ? -14.501 -3.956 11.046 1.00 86.56 83 ALA A CA 1
ATOM 661 C C . ALA A 1 83 ? -13.346 -3.412 11.904 1.00 86.56 83 ALA A C 1
ATOM 663 O O . ALA A 1 83 ? -13.523 -2.432 12.631 1.00 86.56 83 ALA A O 1
ATOM 664 N N . ALA A 1 84 ? -12.143 -3.976 11.764 1.00 88.19 84 ALA A N 1
ATOM 665 C CA . ALA A 1 84 ? -10.950 -3.525 12.474 1.00 88.19 84 ALA A CA 1
ATOM 666 C C . ALA A 1 84 ? -10.561 -2.082 12.110 1.00 88.19 84 ALA A C 1
ATOM 668 O O . ALA A 1 84 ? -10.208 -1.298 12.991 1.00 88.19 84 ALA A O 1
ATOM 669 N N . ILE A 1 85 ? -10.653 -1.705 10.827 1.00 88.31 85 ILE A N 1
ATOM 670 C CA . ILE A 1 85 ? -10.427 -0.322 10.375 1.00 88.31 85 ILE A CA 1
ATOM 671 C C . ILE A 1 85 ? -11.497 0.610 10.949 1.00 88.31 85 ILE A C 1
ATOM 673 O O . ILE A 1 85 ? -11.155 1.668 11.474 1.00 88.31 85 ILE A O 1
ATOM 677 N N . GLY A 1 86 ? -12.773 0.222 10.871 1.00 84.81 86 GLY A N 1
ATOM 678 C CA . GLY A 1 86 ? -13.894 1.019 11.369 1.00 84.81 86 GLY A CA 1
ATOM 679 C C . GLY A 1 86 ? -13.849 1.260 12.880 1.00 84.81 86 GLY A C 1
ATOM 680 O O . GLY A 1 86 ? -14.257 2.324 13.330 1.00 84.81 86 GLY A O 1
ATOM 681 N N . ALA A 1 87 ? -13.300 0.316 13.648 1.00 86.06 87 ALA A N 1
ATOM 682 C CA . ALA A 1 87 ? -13.100 0.442 15.092 1.00 86.06 87 ALA A CA 1
ATOM 683 C C . ALA A 1 87 ? -11.834 1.238 15.485 1.00 86.06 87 ALA A C 1
ATOM 685 O O . ALA A 1 87 ? -11.605 1.499 16.666 1.00 86.06 87 ALA A O 1
ATOM 686 N N . CYS A 1 88 ? -10.977 1.616 14.527 1.00 87.56 88 CYS A N 1
ATOM 687 C CA . CYS A 1 88 ? -9.737 2.347 14.795 1.00 87.56 88 CYS A CA 1
ATOM 688 C C . CYS A 1 88 ? -9.935 3.870 14.727 1.00 87.56 88 CYS A C 1
ATOM 690 O O . CYS A 1 88 ? -9.537 4.511 13.750 1.00 87.56 88 CYS A O 1
ATOM 692 N N . ASP A 1 89 ? -10.439 4.472 15.807 1.00 86.56 89 ASP A N 1
ATOM 693 C CA . ASP A 1 89 ? -10.673 5.927 15.905 1.00 86.56 89 ASP A CA 1
ATOM 694 C C . ASP A 1 89 ? -9.457 6.779 15.518 1.00 86.56 89 ASP A C 1
ATOM 696 O O . ASP A 1 89 ? -9.574 7.790 14.818 1.00 86.56 89 ASP A O 1
ATOM 700 N N . TRP A 1 90 ? -8.258 6.357 15.930 1.00 89.69 90 TRP A N 1
ATOM 701 C CA . TRP A 1 90 ? -7.031 7.095 15.631 1.00 89.69 90 TRP A CA 1
ATOM 702 C C . TRP A 1 90 ? -6.743 7.169 14.130 1.00 89.69 90 TRP A C 1
ATOM 704 O O . TRP A 1 90 ? -6.240 8.182 13.658 1.00 89.69 90 TRP A O 1
ATOM 714 N N . LEU A 1 91 ? -7.049 6.111 13.374 1.00 89.56 91 LEU A N 1
ATOM 715 C CA . LEU A 1 91 ? -6.790 6.068 11.938 1.00 89.56 91 LEU A CA 1
ATOM 716 C C . LEU A 1 91 ? -7.839 6.892 11.188 1.00 89.56 91 LEU A C 1
ATOM 718 O O . LEU A 1 91 ? -7.519 7.556 10.206 1.00 89.56 91 LEU A O 1
ATOM 722 N N . MET A 1 92 ? -9.074 6.898 11.686 1.00 86.44 92 MET A N 1
ATOM 723 C CA . MET A 1 92 ? -10.168 7.696 11.136 1.00 86.44 92 MET A CA 1
ATOM 724 C C . MET A 1 92 ? -9.912 9.197 11.307 1.00 86.44 92 MET A C 1
ATOM 726 O O . MET A 1 92 ? -10.182 9.976 10.396 1.00 86.44 92 MET A O 1
ATOM 730 N N . THR A 1 93 ? -9.327 9.599 12.435 1.00 86.75 93 THR A N 1
ATOM 731 C CA . THR A 1 93 ? -9.012 11.002 12.760 1.00 86.75 93 THR A CA 1
ATOM 732 C C . THR A 1 93 ? -7.598 11.435 12.362 1.00 86.75 93 THR A C 1
ATOM 734 O O . THR A 1 93 ? -7.251 12.606 12.508 1.00 86.75 93 THR A O 1
ATOM 737 N N . ALA A 1 94 ? -6.784 10.521 11.829 1.00 88.75 94 ALA A N 1
ATOM 738 C CA . ALA A 1 94 ? -5.414 10.811 11.431 1.00 88.75 94 ALA A CA 1
ATOM 739 C C . ALA A 1 94 ? -5.318 11.839 10.281 1.00 88.75 94 ALA A C 1
ATOM 741 O O . ALA A 1 94 ? -6.229 11.943 9.450 1.00 88.75 94 ALA A O 1
ATOM 742 N N . PRO A 1 95 ? -4.174 12.542 10.167 1.00 90.25 95 PRO A N 1
ATOM 743 C CA . PRO A 1 95 ? -3.858 13.393 9.024 1.00 90.25 95 PRO A CA 1
ATOM 744 C C . PRO A 1 95 ? -4.026 12.692 7.663 1.00 90.25 95 PRO A C 1
ATOM 746 O O . PRO A 1 95 ? -3.853 11.476 7.523 1.00 90.25 95 PRO A O 1
ATOM 749 N N . GLN A 1 96 ? -4.348 13.466 6.620 1.00 89.38 96 GLN A N 1
ATOM 750 C CA . GLN A 1 96 ? -4.675 12.940 5.285 1.00 89.38 96 GLN A CA 1
ATOM 751 C C . GLN A 1 96 ? -3.553 12.073 4.693 1.00 89.38 96 GLN A C 1
ATOM 753 O O . GLN A 1 96 ? -3.827 11.024 4.112 1.00 89.38 96 GLN A O 1
ATOM 758 N N . ASN A 1 97 ? -2.293 12.473 4.861 1.00 90.62 97 ASN A N 1
ATOM 759 C CA . ASN A 1 97 ? -1.117 11.721 4.415 1.00 90.62 97 ASN A CA 1
ATOM 760 C C . ASN A 1 97 ? -1.010 10.344 5.096 1.00 90.62 97 ASN A C 1
ATOM 762 O O . ASN A 1 97 ? -0.719 9.354 4.422 1.00 90.62 97 ASN A O 1
ATOM 766 N N . VAL A 1 98 ? -1.294 10.259 6.400 1.00 91.88 98 VAL A N 1
ATOM 767 C CA . VAL A 1 98 ? -1.310 9.006 7.172 1.00 91.88 98 VAL A CA 1
ATOM 768 C C . VAL A 1 98 ? -2.425 8.086 6.672 1.00 91.88 98 VAL A C 1
ATOM 770 O O . VAL A 1 98 ? -2.171 6.916 6.371 1.00 91.88 98 VAL A O 1
ATOM 773 N N . ARG A 1 99 ? -3.642 8.617 6.494 1.00 91.50 99 ARG A N 1
ATOM 774 C CA . ARG A 1 99 ? -4.785 7.858 5.952 1.00 91.50 99 ARG A CA 1
ATOM 775 C C . ARG A 1 99 ? -4.537 7.379 4.522 1.00 91.50 99 ARG A C 1
ATOM 777 O O . ARG A 1 99 ? -4.774 6.212 4.214 1.00 91.50 99 ARG A O 1
ATOM 784 N N . ALA A 1 100 ? -3.995 8.239 3.662 1.00 90.56 100 ALA A N 1
ATOM 785 C CA . ALA A 1 100 ? -3.627 7.885 2.293 1.00 90.56 100 ALA A CA 1
ATOM 786 C C . ALA A 1 100 ? -2.549 6.789 2.260 1.00 90.56 100 ALA A C 1
ATOM 788 O O . ALA A 1 100 ? -2.635 5.849 1.468 1.00 90.56 100 ALA A O 1
ATOM 789 N N . PHE A 1 101 ? -1.559 6.858 3.155 1.00 92.94 101 PHE A N 1
ATOM 790 C CA . PHE A 1 101 ? -0.545 5.815 3.282 1.00 92.94 101 PHE A CA 1
ATOM 791 C C . PHE A 1 101 ? -1.146 4.482 3.741 1.00 92.94 101 PHE A C 1
ATOM 793 O O . PHE A 1 101 ? -0.792 3.439 3.189 1.00 92.94 101 PHE A O 1
ATOM 800 N N . ALA A 1 102 ? -2.057 4.496 4.718 1.00 93.00 102 ALA A N 1
ATOM 801 C CA . ALA A 1 102 ? -2.766 3.301 5.167 1.00 93.00 102 ALA A CA 1
ATOM 802 C C . ALA A 1 102 ? -3.572 2.657 4.026 1.00 93.00 102 ALA A C 1
ATOM 804 O O . ALA A 1 102 ? -3.420 1.459 3.779 1.00 93.00 102 ALA A O 1
ATOM 805 N N . LEU A 1 103 ? -4.327 3.455 3.262 1.00 92.56 103 LEU A N 1
ATOM 806 C CA . LEU A 1 103 ? -5.050 2.996 2.069 1.00 92.56 103 LEU A CA 1
ATOM 807 C C . LEU A 1 103 ? -4.124 2.359 1.036 1.00 92.56 103 LEU A C 1
ATOM 809 O O . LEU A 1 103 ? -4.424 1.292 0.503 1.00 92.56 103 LEU A O 1
ATOM 813 N N . GLU A 1 104 ? -2.962 2.962 0.788 1.00 92.12 104 GLU A N 1
ATOM 814 C CA . GLU A 1 104 ? -1.981 2.391 -0.131 1.00 92.12 104 GLU A CA 1
ATOM 815 C C . GLU A 1 104 ? -1.479 1.015 0.344 1.00 92.12 104 GLU A C 1
ATOM 817 O O . GLU A 1 104 ? -1.190 0.132 -0.467 1.00 92.12 104 GLU A O 1
ATOM 822 N N . ARG A 1 105 ? -1.359 0.806 1.662 1.00 93.56 105 ARG A N 1
ATOM 823 C CA . ARG A 1 105 ? -0.963 -0.489 2.236 1.00 93.56 105 ARG A CA 1
ATOM 824 C C . ARG A 1 105 ? -2.066 -1.530 2.130 1.00 93.56 105 ARG A C 1
ATOM 826 O O . ARG A 1 105 ? -1.739 -2.668 1.801 1.00 93.56 105 ARG A O 1
ATOM 833 N N . ILE A 1 106 ? -3.317 -1.139 2.361 1.00 91.94 106 ILE A N 1
ATOM 834 C CA . ILE A 1 106 ? -4.491 -2.007 2.201 1.00 91.94 106 ILE A CA 1
ATOM 835 C C . ILE A 1 106 ? -4.588 -2.475 0.748 1.00 91.94 106 ILE A C 1
ATOM 837 O O . ILE A 1 106 ? -4.569 -3.678 0.501 1.00 91.94 106 ILE A O 1
ATOM 841 N N . ARG A 1 107 ? -4.529 -1.545 -0.216 1.00 90.44 107 ARG A N 1
ATOM 842 C CA . ARG A 1 107 ? -4.559 -1.871 -1.650 1.00 90.44 107 ARG A CA 1
ATOM 843 C C . ARG A 1 107 ? -3.472 -2.866 -2.047 1.00 90.44 107 ARG A C 1
ATOM 845 O O . ARG A 1 107 ? -3.747 -3.879 -2.668 1.00 90.44 107 ARG A O 1
ATOM 852 N N . ARG A 1 108 ? -2.227 -2.626 -1.620 1.00 91.06 108 ARG A N 1
ATOM 853 C CA . ARG A 1 108 ? -1.107 -3.543 -1.902 1.00 91.06 108 ARG A CA 1
ATOM 854 C C . ARG A 1 108 ? -1.310 -4.936 -1.302 1.00 91.06 108 ARG A C 1
ATOM 856 O O . ARG A 1 108 ? -0.749 -5.898 -1.826 1.00 91.06 108 ARG A O 1
ATOM 863 N N . ARG A 1 109 ? -2.005 -5.051 -0.163 1.00 91.50 109 ARG A N 1
ATOM 864 C CA . ARG A 1 109 ? -2.326 -6.359 0.421 1.00 91.50 109 ARG A CA 1
ATOM 865 C C . ARG A 1 109 ? -3.392 -7.057 -0.410 1.00 91.50 109 ARG A C 1
ATOM 867 O O . ARG A 1 109 ? -3.191 -8.225 -0.722 1.00 91.50 109 ARG A O 1
ATOM 874 N N . GLU A 1 110 ? -4.437 -6.343 -0.804 1.00 88.06 110 GLU A N 1
ATOM 875 C CA . GLU A 1 110 ? -5.477 -6.855 -1.697 1.00 88.06 110 GLU A CA 1
ATOM 876 C C . GLU A 1 110 ? -4.886 -7.339 -3.028 1.00 88.06 110 GLU A C 1
ATOM 878 O O . GLU A 1 110 ? -5.082 -8.495 -3.384 1.00 88.06 110 GLU A O 1
ATOM 883 N 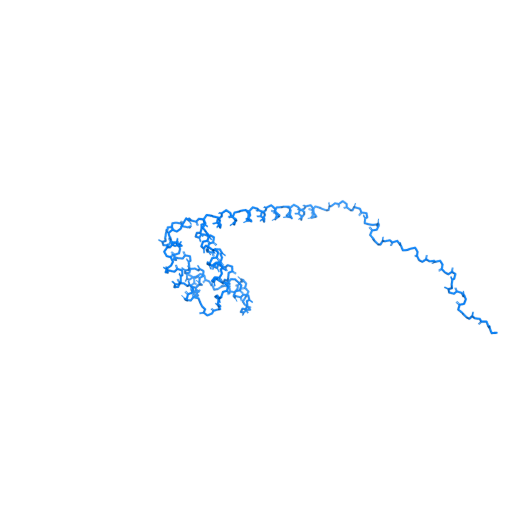N . ASP A 1 111 ? -4.045 -6.531 -3.686 1.00 87.88 111 ASP A N 1
ATOM 884 C CA . ASP A 1 111 ? -3.337 -6.920 -4.915 1.00 87.88 111 ASP A CA 1
ATOM 885 C C . ASP A 1 111 ? -2.548 -8.226 -4.718 1.00 87.88 111 ASP A C 1
ATOM 887 O O . ASP A 1 111 ? -2.513 -9.099 -5.582 1.00 87.88 111 ASP A O 1
ATOM 891 N N . LYS A 1 112 ? -1.905 -8.388 -3.554 1.00 89.38 112 LYS A N 1
ATOM 892 C CA . LYS A 1 112 ? -1.160 -9.608 -3.228 1.00 89.38 112 LYS A CA 1
ATOM 893 C C . LYS A 1 112 ? -2.087 -10.804 -3.002 1.00 89.38 112 LYS A C 1
ATOM 895 O O . LYS A 1 112 ? -1.711 -11.908 -3.376 1.00 89.38 112 LYS A O 1
ATOM 900 N N . ILE A 1 113 ? -3.243 -10.608 -2.372 1.00 87.94 113 ILE A N 1
ATOM 901 C CA . ILE A 1 113 ? -4.254 -11.654 -2.170 1.00 87.94 113 ILE A CA 1
ATOM 902 C C . ILE A 1 113 ? -4.803 -12.114 -3.519 1.00 87.94 113 ILE A C 1
ATOM 904 O O . ILE A 1 113 ? -4.749 -13.306 -3.794 1.00 87.94 113 ILE A O 1
ATOM 908 N N . LYS A 1 114 ? -5.189 -11.184 -4.395 1.00 85.12 114 LYS A N 1
ATOM 909 C CA . LYS A 1 114 ? -5.627 -11.475 -5.769 1.00 85.12 114 LYS A CA 1
ATOM 910 C C . LYS A 1 114 ? -4.613 -12.323 -6.532 1.00 85.12 114 LYS A C 1
ATOM 912 O O . LYS A 1 114 ? -4.948 -13.385 -7.045 1.00 85.12 114 LYS A O 1
ATOM 917 N N . LEU A 1 115 ? -3.337 -11.931 -6.491 1.00 86.81 115 LEU A N 1
ATOM 918 C CA . LEU A 1 115 ? -2.254 -12.708 -7.102 1.00 86.81 115 LEU A CA 1
ATOM 919 C C . LEU A 1 115 ? -2.112 -14.121 -6.509 1.00 86.81 115 LEU A C 1
ATOM 921 O O . LEU A 1 115 ? -1.797 -15.050 -7.247 1.00 86.81 115 LEU A O 1
ATOM 925 N N . MET A 1 116 ? -2.325 -14.299 -5.198 1.00 85.50 116 MET A N 1
ATOM 926 C CA . MET A 1 116 ? -2.320 -15.630 -4.568 1.00 85.50 116 MET A CA 1
ATOM 927 C C . MET A 1 116 ? -3.519 -16.479 -5.007 1.00 85.50 116 MET A C 1
ATOM 929 O O . MET A 1 116 ? -3.376 -17.690 -5.140 1.00 85.50 116 MET A O 1
ATOM 933 N N . MET A 1 117 ? -4.662 -15.846 -5.271 1.00 84.44 117 MET A N 1
ATOM 934 C CA . MET A 1 117 ? -5.878 -16.492 -5.776 1.00 84.44 117 MET A CA 1
ATOM 935 C C . MET A 1 117 ? -5.833 -16.768 -7.288 1.00 84.44 117 MET A C 1
ATOM 937 O O . MET A 1 117 ? -6.753 -17.369 -7.834 1.00 84.44 117 MET A O 1
ATOM 941 N N . GLY A 1 118 ? -4.757 -16.366 -7.974 1.00 82.94 118 GLY A N 1
ATOM 942 C CA . GLY A 1 118 ? -4.600 -16.541 -9.420 1.00 82.94 118 GLY A CA 1
ATOM 943 C C . GLY A 1 118 ? -5.296 -15.471 -10.265 1.00 82.94 118 GLY A C 1
ATOM 944 O O . GLY A 1 118 ? -5.283 -15.573 -11.491 1.00 82.94 118 GLY A O 1
ATOM 945 N N . GLU A 1 119 ? -5.851 -14.436 -9.638 1.00 79.81 119 GLU A N 1
ATOM 946 C CA . GLU A 1 119 ? -6.481 -13.308 -10.320 1.00 79.81 119 GLU A CA 1
ATOM 947 C C . GLU A 1 119 ? -5.415 -12.357 -10.875 1.00 79.81 119 GLU A C 1
ATOM 949 O O . GLU A 1 119 ? -4.403 -12.050 -10.226 1.00 79.81 119 GLU A O 1
ATOM 954 N N . ARG A 1 120 ? -5.621 -11.873 -12.103 1.00 74.56 120 ARG A N 1
ATOM 955 C CA . ARG A 1 120 ? -4.753 -10.860 -12.705 1.00 74.56 120 ARG A CA 1
ATOM 956 C C . ARG A 1 120 ? -5.234 -9.461 -12.315 1.00 74.56 120 ARG A C 1
ATOM 958 O O . ARG A 1 120 ? -6.414 -9.260 -12.069 1.00 74.56 120 ARG A O 1
ATOM 965 N N . PRO A 1 121 ? -4.361 -8.439 -12.362 1.00 58.84 121 PRO A N 1
ATOM 966 C CA . PRO A 1 121 ? -4.748 -7.052 -12.076 1.00 58.84 121 PRO A CA 1
ATOM 967 C C . PRO A 1 121 ? -5.848 -6.477 -12.989 1.00 58.84 121 PRO A C 1
ATOM 969 O O . PRO A 1 121 ? -6.370 -5.406 -12.706 1.00 58.84 121 PRO A O 1
ATOM 972 N N . LEU A 1 122 ? -6.148 -7.143 -14.110 1.00 64.19 122 LEU A N 1
ATOM 973 C CA . LEU A 1 122 ? -7.234 -6.798 -15.034 1.00 64.19 122 LEU A CA 1
ATOM 974 C C . LEU A 1 122 ? -8.551 -7.521 -14.722 1.00 64.19 122 LEU A C 1
ATOM 976 O O . LEU A 1 122 ? -9.567 -7.163 -15.308 1.00 64.19 122 LEU A O 1
ATOM 980 N N . ASP A 1 123 ? -8.536 -8.490 -13.807 1.00 59.56 123 ASP A N 1
ATOM 981 C CA . ASP A 1 123 ? -9.713 -9.253 -13.378 1.00 59.56 123 ASP A CA 1
ATOM 982 C C . ASP A 1 123 ? -10.413 -8.584 -12.179 1.00 59.56 123 ASP A C 1
ATOM 984 O O . ASP A 1 123 ? -11.264 -9.181 -11.525 1.00 59.56 123 ASP A O 1
ATOM 988 N N . ASP A 1 124 ? -10.041 -7.337 -11.870 1.00 60.38 124 ASP A N 1
ATOM 989 C CA . ASP A 1 124 ? -10.618 -6.570 -10.774 1.00 60.38 124 ASP A CA 1
ATOM 990 C C . ASP A 1 124 ? -12.113 -6.317 -11.053 1.00 60.38 124 ASP A C 1
ATOM 992 O O . ASP A 1 124 ? -12.442 -5.817 -12.139 1.00 60.38 124 ASP A O 1
ATOM 996 N N . PRO A 1 125 ? -13.042 -6.657 -10.135 1.00 61.03 125 PRO A N 1
ATOM 997 C CA . PRO A 1 125 ? -14.448 -6.347 -10.336 1.00 61.03 125 PRO 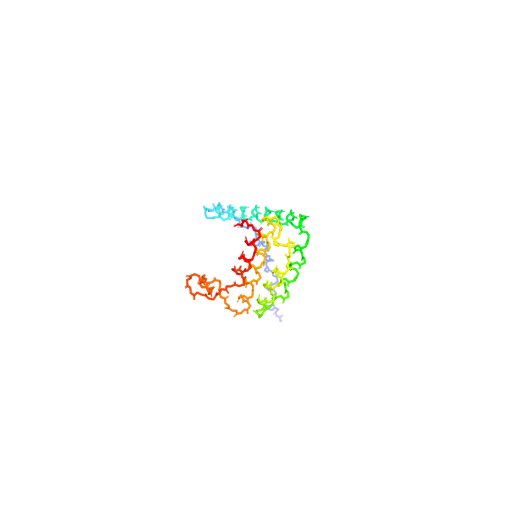A CA 1
ATOM 998 C C . PRO A 1 125 ? -14.628 -4.851 -10.602 1.00 61.03 125 PRO A C 1
ATOM 1000 O O . PRO A 1 125 ? -13.993 -3.997 -9.978 1.00 61.03 125 PRO A O 1
ATOM 1003 N N . LEU A 1 126 ? -15.513 -4.541 -11.554 1.00 58.59 126 LEU A N 1
ATOM 1004 C CA . LEU A 1 126 ? -15.885 -3.166 -11.865 1.00 58.59 126 LEU A CA 1
ATOM 1005 C C . LEU A 1 126 ? -16.282 -2.416 -10.580 1.00 58.59 126 LEU A C 1
ATOM 1007 O O . LEU A 1 126 ? -16.804 -3.029 -9.645 1.00 58.59 126 LEU A O 1
ATOM 1011 N N . PRO A 1 127 ? -16.075 -1.088 -10.527 1.00 58.78 127 PRO A N 1
ATOM 1012 C CA . PRO A 1 127 ? -16.550 -0.276 -9.418 1.00 58.78 127 PRO A CA 1
ATOM 1013 C C . PRO A 1 127 ? -18.022 -0.587 -9.091 1.00 58.78 127 PRO A C 1
ATOM 1015 O O . PRO A 1 127 ? -18.795 -0.877 -10.009 1.00 58.78 127 PRO A O 1
ATOM 1018 N N . PRO A 1 128 ? -18.448 -0.473 -7.822 1.00 59.31 128 PRO A N 1
ATOM 1019 C CA . PRO A 1 128 ? -19.820 -0.799 -7.413 1.00 59.31 128 PRO A CA 1
ATOM 1020 C C . PRO A 1 128 ? -20.882 -0.032 -8.205 1.00 59.31 128 PRO A C 1
ATOM 1022 O O . PRO A 1 128 ? -21.948 -0.558 -8.505 1.00 59.31 128 PRO A O 1
ATOM 1025 N N . GLU A 1 129 ? -20.559 1.205 -8.591 1.00 56.50 129 GLU A N 1
ATOM 1026 C CA . GLU A 1 129 ? -21.405 2.092 -9.400 1.00 56.50 129 GLU A CA 1
ATOM 1027 C C . GLU A 1 129 ? -21.690 1.538 -10.810 1.00 56.50 129 GLU A C 1
ATOM 1029 O O . GLU A 1 129 ? -22.651 1.944 -11.454 1.00 56.50 129 GLU A O 1
ATOM 1034 N N . LEU A 1 130 ? -20.878 0.584 -11.272 1.00 53.88 130 LEU A N 1
ATOM 1035 C CA . LEU A 1 130 ? -20.977 -0.097 -12.564 1.00 53.88 130 LEU A CA 1
ATOM 1036 C C . LEU A 1 130 ? -21.416 -1.569 -12.418 1.00 53.88 130 LEU A C 1
ATOM 1038 O O . LEU A 1 130 ? -21.279 -2.346 -13.360 1.00 53.88 130 LEU A O 1
ATOM 1042 N N . GLY A 1 131 ? -21.948 -1.960 -11.252 1.00 48.56 131 GLY A N 1
ATOM 1043 C CA . GLY A 1 131 ? -22.539 -3.285 -11.021 1.00 48.56 131 GLY A CA 1
ATOM 1044 C C . GLY A 1 131 ? -21.559 -4.393 -10.615 1.00 48.56 131 GLY A C 1
ATOM 1045 O O . GLY A 1 131 ? -21.936 -5.564 -10.633 1.00 48.56 131 GLY A O 1
ATOM 1046 N N . GLY A 1 132 ? -20.316 -4.061 -10.251 1.00 58.25 132 GLY A N 1
ATOM 1047 C CA . GLY A 1 132 ? -19.363 -5.033 -9.706 1.00 58.25 132 GLY A CA 1
ATOM 1048 C C . GLY A 1 132 ? -19.476 -5.220 -8.187 1.00 58.25 132 GLY A C 1
ATOM 1049 O O . GLY A 1 132 ? -20.055 -4.398 -7.475 1.00 58.25 132 GLY A O 1
ATOM 1050 N N . ARG A 1 133 ? -18.919 -6.326 -7.672 1.00 58.44 133 ARG A N 1
ATOM 1051 C CA . ARG A 1 133 ? -18.786 -6.557 -6.221 1.00 58.44 133 ARG A CA 1
ATOM 1052 C C . ARG A 1 133 ? -17.843 -5.508 -5.630 1.00 58.44 133 ARG A C 1
ATOM 1054 O O . ARG A 1 133 ? -16.758 -5.299 -6.167 1.00 58.44 133 ARG A O 1
ATOM 1061 N N . THR A 1 134 ? -18.226 -4.871 -4.522 1.00 65.50 134 THR A N 1
ATOM 1062 C CA . THR A 1 134 ? -17.353 -3.879 -3.887 1.00 65.50 134 THR A CA 1
ATOM 1063 C C . THR A 1 134 ? -16.115 -4.541 -3.302 1.00 65.50 134 THR A C 1
ATOM 1065 O O . THR A 1 134 ? -16.226 -5.482 -2.521 1.00 65.50 134 THR A O 1
ATOM 1068 N N . THR A 1 135 ? -14.933 -4.042 -3.661 1.00 76.62 135 THR A N 1
ATOM 1069 C CA . THR A 1 135 ? -13.686 -4.537 -3.081 1.00 76.62 135 THR A CA 1
ATOM 1070 C C . THR A 1 135 ? -13.454 -3.978 -1.682 1.00 76.62 135 THR A C 1
ATOM 1072 O O . THR A 1 135 ? -13.922 -2.888 -1.331 1.00 76.62 135 THR A O 1
ATOM 1075 N N . VAL A 1 136 ? -12.665 -4.708 -0.891 1.00 82.12 136 VAL A N 1
ATOM 1076 C CA . VAL A 1 136 ? -12.253 -4.297 0.457 1.00 82.12 136 VAL A CA 1
ATOM 1077 C C . VAL A 1 136 ? -11.569 -2.927 0.428 1.00 82.12 136 VAL A C 1
ATOM 1079 O O . VAL A 1 136 ? -11.817 -2.097 1.302 1.00 82.12 136 VAL A O 1
ATOM 1082 N N . PHE A 1 137 ? -10.766 -2.629 -0.599 1.00 83.12 137 PHE A N 1
ATOM 1083 C CA . PHE A 1 137 ? -10.182 -1.302 -0.774 1.00 83.12 137 PHE A CA 1
ATOM 1084 C C . PHE A 1 137 ? -11.227 -0.188 -0.903 1.00 83.12 137 PHE A C 1
ATOM 1086 O O . PHE A 1 137 ? -11.071 0.846 -0.251 1.00 83.12 137 PHE A O 1
ATOM 1093 N N . PHE A 1 138 ? -12.281 -0.364 -1.707 1.00 81.94 138 PHE A N 1
ATOM 1094 C CA . PHE A 1 138 ? -13.300 0.678 -1.882 1.00 81.94 138 PHE A CA 1
ATOM 1095 C C . PHE A 1 138 ? -14.090 0.928 -0.595 1.00 81.94 138 PHE A C 1
ATOM 1097 O O . PHE A 1 138 ? -14.349 2.085 -0.257 1.00 81.94 138 PHE A O 1
ATOM 1104 N N . GLU A 1 139 ? -14.424 -0.117 0.163 1.00 86.06 139 GLU A N 1
ATOM 1105 C CA . GLU A 1 139 ? -15.076 0.054 1.467 1.00 86.06 139 GLU A CA 1
ATOM 1106 C C . GLU A 1 139 ? -14.140 0.710 2.493 1.00 86.06 139 GLU A C 1
ATOM 1108 O O . GLU A 1 139 ? -14.527 1.671 3.163 1.00 86.06 139 GLU A O 1
ATOM 1113 N N . ALA A 1 140 ? -12.868 0.305 2.547 1.00 85.00 140 ALA A N 1
ATOM 1114 C CA . ALA A 1 140 ? -11.872 0.957 3.396 1.00 85.00 140 ALA A CA 1
ATOM 1115 C C . ALA A 1 140 ? -11.670 2.436 3.017 1.00 85.00 140 ALA A C 1
ATOM 1117 O O . ALA A 1 140 ? -11.521 3.293 3.890 1.00 85.00 140 ALA A O 1
ATOM 1118 N N . GLN A 1 141 ? -11.704 2.764 1.721 1.00 85.75 141 GLN A N 1
ATOM 1119 C CA . GLN A 1 141 ? -11.640 4.139 1.230 1.00 85.75 141 GLN A CA 1
ATOM 1120 C C . GLN A 1 141 ? -12.852 4.952 1.683 1.00 85.75 141 GLN A C 1
ATOM 1122 O O . GLN A 1 141 ? -12.675 6.081 2.139 1.00 85.75 141 GLN A O 1
ATOM 1127 N N . LYS A 1 142 ? -14.067 4.397 1.595 1.00 85.38 142 LYS A N 1
ATOM 1128 C CA . LYS A 1 142 ? -15.282 5.057 2.096 1.00 85.38 142 LYS A CA 1
ATOM 1129 C C . LYS A 1 142 ? -15.191 5.319 3.597 1.00 85.38 142 LYS A C 1
ATOM 1131 O O . LYS A 1 142 ? -15.508 6.426 4.026 1.00 85.38 142 LYS A O 1
ATOM 1136 N N . LEU A 1 143 ? -14.727 4.345 4.382 1.00 84.44 143 LEU A N 1
ATOM 1137 C CA . LEU A 1 143 ? -14.520 4.510 5.823 1.00 84.44 143 LEU A CA 1
ATOM 1138 C C . LEU A 1 143 ? -13.531 5.646 6.100 1.00 84.44 143 LEU A C 1
ATOM 1140 O O . LEU A 1 143 ? -13.880 6.624 6.755 1.00 84.44 143 LEU A O 1
ATOM 1144 N N . LEU A 1 144 ? -12.339 5.597 5.508 1.00 82.88 144 LEU A N 1
ATOM 1145 C CA . LEU A 1 144 ? -11.299 6.594 5.766 1.00 82.88 144 LEU A CA 1
ATOM 1146 C C . LEU A 1 144 ? -11.630 7.988 5.200 1.00 82.88 144 LEU A C 1
ATOM 1148 O O . LEU A 1 144 ? -11.099 8.979 5.699 1.00 82.88 144 LEU A O 1
ATOM 1152 N N . ARG A 1 145 ? -12.547 8.086 4.223 1.00 79.75 145 ARG A N 1
ATOM 1153 C CA . ARG A 1 145 ? -13.128 9.352 3.734 1.00 79.75 145 ARG A CA 1
ATOM 1154 C C . ARG A 1 145 ? -14.167 9.953 4.674 1.00 79.75 145 ARG A C 1
ATOM 1156 O O . ARG A 1 145 ? -14.285 11.173 4.733 1.00 79.75 145 ARG A O 1
ATOM 1163 N N . LYS A 1 146 ? -14.909 9.145 5.437 1.00 67.00 146 LYS A N 1
ATOM 1164 C CA . LYS A 1 146 ? -15.856 9.675 6.440 1.00 67.00 146 LYS A CA 1
ATOM 1165 C C . LYS A 1 146 ? -15.148 10.488 7.531 1.00 67.00 146 LYS A C 1
ATOM 1167 O O . LYS A 1 146 ? -15.760 11.380 8.103 1.00 67.00 146 LYS A O 1
ATOM 1172 N N . GLY A 1 147 ? -13.859 10.235 7.771 1.00 59.00 147 GLY A N 1
ATOM 1173 C CA . GLY A 1 147 ? -13.016 11.022 8.679 1.00 59.00 147 GLY A CA 1
ATOM 1174 C C . GLY A 1 147 ? -12.511 12.366 8.122 1.00 59.00 147 GLY A C 1
ATOM 1175 O O . GLY A 1 147 ? -11.781 13.071 8.819 1.00 59.00 147 GLY A O 1
ATOM 1176 N N . GLY A 1 148 ? -12.829 12.728 6.872 1.00 56.59 148 GLY A N 1
ATOM 1177 C CA . GLY A 1 148 ? -12.432 13.990 6.231 1.00 56.59 148 GLY A CA 1
ATOM 1178 C C . GLY A 1 148 ? -12.013 13.829 4.762 1.00 56.59 148 GLY A C 1
ATOM 1179 O O . GLY A 1 148 ? -11.928 12.719 4.241 1.00 56.59 148 GLY A O 1
ATOM 1180 N N . VAL A 1 149 ? -11.729 14.942 4.078 1.00 52.97 149 VAL A N 1
ATOM 1181 C CA . VAL A 1 149 ? -11.392 14.937 2.641 1.00 52.97 149 VAL A CA 1
ATOM 1182 C C . VAL A 1 149 ? -10.079 14.169 2.392 1.00 52.97 149 VAL A C 1
ATOM 1184 O O . VAL A 1 149 ? -9.062 14.447 3.031 1.00 52.97 149 VAL A O 1
ATOM 1187 N N . LEU A 1 150 ? -10.124 13.183 1.484 1.00 53.47 150 LEU A N 1
ATOM 1188 C CA . LEU A 1 150 ? -8.984 12.395 0.981 1.00 53.47 150 LEU A CA 1
ATOM 1189 C C . LEU A 1 150 ? -8.769 12.632 -0.506 1.00 53.47 150 LEU A C 1
ATOM 1191 O O . LEU A 1 150 ? -9.728 12.370 -1.277 1.00 53.47 150 LEU A O 1
#